Protein AF-A0A936U358-F1 (afdb_monomer_lite)

Foldseek 3Di:
DDDPDDDDPDPVVVVVVVVVVVVVLCVVLCVVPNPVSNVCSPDDDPVRVVDQDPDDDQDAQDDDPDPDDPDAAPPVCVVVVHDDDWDWDDDDDPDDIDIDHPLLVQLSNLPNVPDDLQSSCVSSVHDSVVSVVSVVVVVVVSD

Radius of gyration: 23.81 Å; chains: 1; bounding box: 57×38×62 Å

pLDDT: mean 74.34, std 11.4, range [46.38, 95.06]

Sequence (143 aa):
MRLTSPPPEDLPTRLAWGELHLESDLQAQLDRFGLAGLTVNEAPSLAELLSPAPPGAPGEPMRRLCDVAILPGPPSALRAGRPRPTAWLLFRGPHPPIPTIVEAGRLLQALDGQRSVAQAAQAAGLPVQQAEELAEALRVWAR

Structure (mmCIF, N/CA/C/O backbone):
data_AF-A0A936U358-F1
#
_entry.id   AF-A0A936U358-F1
#
loop_
_atom_site.group_PDB
_atom_site.id
_atom_site.type_symbol
_atom_site.label_atom_id
_atom_site.label_alt_id
_atom_site.label_comp_id
_atom_site.label_asym_id
_atom_site.label_entity_id
_atom_site.label_seq_id
_atom_site.pdbx_PDB_ins_code
_atom_site.Cartn_x
_atom_site.Cartn_y
_atom_site.Cartn_z
_atom_site.occupancy
_atom_site.B_iso_or_equiv
_atom_site.auth_seq_id
_atom_site.auth_comp_id
_atom_site.auth_asym_id
_atom_site.auth_atom_id
_atom_site.pdbx_PDB_model_num
ATOM 1 N N . MET A 1 1 ? 40.317 -12.025 -32.707 1.00 51.38 1 MET A N 1
ATOM 2 C CA . MET A 1 1 ? 40.098 -11.346 -34.003 1.00 51.38 1 MET A CA 1
ATOM 3 C C . MET A 1 1 ? 39.757 -9.891 -33.700 1.00 51.38 1 MET A C 1
ATOM 5 O O . MET A 1 1 ? 38.823 -9.672 -32.945 1.00 51.38 1 MET A O 1
ATOM 9 N N . ARG A 1 2 ? 40.563 -8.913 -34.140 1.00 46.38 2 ARG A N 1
ATOM 10 C CA . ARG A 1 2 ? 40.290 -7.478 -33.912 1.00 46.38 2 ARG A CA 1
ATOM 11 C C . ARG A 1 2 ? 39.541 -6.924 -35.123 1.00 46.38 2 ARG A C 1
ATOM 13 O O . ARG A 1 2 ? 40.016 -7.103 -36.240 1.00 46.38 2 ARG A O 1
ATOM 20 N N . LEU A 1 3 ? 38.408 -6.264 -34.899 1.00 51.78 3 LEU A N 1
ATOM 21 C CA . LEU A 1 3 ? 37.712 -5.498 -35.934 1.00 51.78 3 LEU A CA 1
ATOM 22 C C . LEU A 1 3 ? 38.528 -4.230 -36.227 1.00 51.78 3 LEU A C 1
ATOM 24 O O . LEU A 1 3 ? 38.841 -3.468 -35.315 1.00 51.78 3 LEU A O 1
ATOM 28 N N . THR A 1 4 ? 38.936 -4.043 -37.481 1.00 73.56 4 THR A N 1
ATOM 29 C CA . THR A 1 4 ? 39.790 -2.928 -37.938 1.00 73.56 4 THR A CA 1
ATOM 30 C C . THR A 1 4 ? 38.999 -1.747 -38.502 1.00 73.56 4 THR A C 1
ATOM 32 O O . THR A 1 4 ? 39.587 -0.744 -38.893 1.00 73.56 4 THR A O 1
ATOM 35 N N . SER A 1 5 ? 37.674 -1.854 -38.554 1.00 69.12 5 SER A N 1
ATOM 36 C CA . SER A 1 5 ? 36.765 -0.808 -39.022 1.00 69.12 5 SER A CA 1
ATOM 37 C C . SER A 1 5 ? 35.439 -0.887 -38.259 1.00 69.12 5 SER A C 1
ATOM 39 O O . SER A 1 5 ? 35.092 -1.969 -37.769 1.00 69.12 5 SER A O 1
ATOM 41 N N . PRO A 1 6 ? 34.726 0.244 -38.098 1.00 73.69 6 PRO A N 1
ATOM 42 C CA . PRO A 1 6 ? 33.405 0.238 -37.488 1.00 73.69 6 PRO A CA 1
ATOM 43 C C . PRO A 1 6 ? 32.419 -0.573 -38.353 1.00 73.69 6 PRO A C 1
ATOM 45 O O . PRO A 1 6 ? 32.542 -0.561 -39.581 1.00 73.69 6 PRO A O 1
ATOM 48 N N . PRO A 1 7 ? 31.453 -1.279 -37.739 1.00 73.75 7 PRO A N 1
ATOM 49 C CA . PRO A 1 7 ? 30.414 -1.988 -38.477 1.00 73.75 7 PRO A CA 1
ATOM 50 C C . PRO A 1 7 ? 29.563 -1.014 -39.312 1.00 73.75 7 PRO A C 1
ATOM 52 O O . PRO A 1 7 ? 29.344 0.117 -38.877 1.00 73.75 7 PRO A O 1
ATOM 55 N N . PRO A 1 8 ? 29.057 -1.438 -40.481 1.00 79.88 8 PRO A N 1
ATOM 56 C CA . PRO A 1 8 ? 28.148 -0.627 -41.289 1.00 79.88 8 PRO A CA 1
ATOM 57 C C . PRO A 1 8 ? 26.820 -0.343 -40.561 1.00 79.88 8 PRO A C 1
ATOM 59 O O . PRO A 1 8 ? 26.353 -1.149 -39.768 1.00 79.88 8 PRO A O 1
ATOM 62 N N . GLU A 1 9 ? 26.180 0.799 -40.836 1.00 85.25 9 GLU A N 1
ATOM 63 C CA . GLU A 1 9 ? 24.917 1.214 -40.184 1.00 85.25 9 GLU A CA 1
ATOM 64 C C . GLU A 1 9 ? 23.647 0.799 -40.958 1.00 85.25 9 GLU A C 1
ATOM 66 O O . GLU A 1 9 ? 22.572 1.384 -40.791 1.00 85.25 9 GLU A O 1
ATOM 71 N N . ASP A 1 10 ? 23.747 -0.197 -41.837 1.00 86.25 10 ASP A N 1
ATOM 72 C CA . ASP A 1 10 ? 22.598 -0.676 -42.600 1.00 86.25 10 ASP A CA 1
ATOM 73 C C . ASP A 1 10 ? 21.562 -1.401 -41.715 1.00 86.25 10 ASP A C 1
ATOM 75 O O . ASP A 1 10 ? 21.824 -1.808 -40.579 1.00 86.25 10 ASP A O 1
ATOM 79 N N . LEU A 1 11 ? 20.332 -1.525 -42.228 1.00 79.56 11 LEU A N 1
ATOM 80 C CA . LEU A 1 11 ? 19.228 -2.155 -41.497 1.00 79.56 11 LEU A CA 1
ATOM 81 C C . LEU A 1 11 ? 19.567 -3.587 -41.022 1.00 79.56 11 LEU A C 1
ATOM 83 O O . LEU A 1 11 ? 19.288 -3.878 -39.858 1.00 79.56 11 LEU A O 1
ATOM 87 N N . PRO A 1 12 ? 20.195 -4.461 -41.838 1.00 83.62 12 PRO A N 1
ATOM 88 C CA . PRO A 1 12 ? 20.622 -5.786 -41.387 1.00 83.62 12 PRO A CA 1
ATOM 89 C C . PRO A 1 12 ? 21.620 -5.745 -40.226 1.00 83.62 12 PRO A C 1
ATOM 91 O O . PRO A 1 12 ? 21.457 -6.487 -39.260 1.00 83.62 12 PRO A O 1
ATOM 94 N N . THR A 1 13 ? 22.615 -4.856 -40.272 1.00 81.00 13 THR A N 1
ATOM 95 C CA . THR A 1 13 ? 23.612 -4.743 -39.200 1.00 81.00 13 THR A CA 1
ATOM 96 C C . THR A 1 13 ? 22.974 -4.226 -37.918 1.00 81.00 13 THR A C 1
ATOM 98 O O . THR A 1 13 ? 23.244 -4.753 -36.843 1.00 81.00 13 THR A O 1
ATOM 101 N N . ARG A 1 14 ? 22.058 -3.256 -38.005 1.00 73.81 14 ARG A N 1
ATOM 102 C CA . ARG A 1 14 ? 21.310 -2.761 -36.839 1.00 73.81 14 ARG A CA 1
ATOM 103 C C . ARG A 1 14 ? 20.437 -3.837 -36.189 1.00 73.81 14 ARG A C 1
ATOM 105 O O . ARG A 1 14 ? 20.345 -3.858 -34.965 1.00 73.81 14 ARG A O 1
ATOM 112 N N . LEU A 1 15 ? 19.823 -4.718 -36.981 1.00 73.00 15 LEU A N 1
ATOM 113 C CA . LEU A 1 15 ? 19.059 -5.859 -36.463 1.00 73.00 15 LEU A CA 1
ATOM 114 C C . LEU A 1 15 ? 19.971 -6.861 -35.747 1.00 73.00 15 LEU A C 1
ATOM 116 O O . LEU A 1 15 ? 19.695 -7.202 -34.602 1.00 73.00 15 LEU A O 1
ATOM 120 N N . ALA A 1 16 ? 21.097 -7.233 -36.363 1.00 75.31 16 ALA A N 1
ATOM 121 C CA . ALA A 1 16 ? 22.081 -8.126 -35.749 1.00 75.31 16 ALA A CA 1
ATOM 122 C C . ALA A 1 16 ? 22.658 -7.550 -34.442 1.00 75.31 16 ALA A C 1
ATOM 124 O O . ALA A 1 16 ? 22.831 -8.268 -33.461 1.00 75.31 16 ALA A O 1
ATOM 125 N N . TRP A 1 17 ? 22.908 -6.237 -34.387 1.00 74.31 17 TRP A N 1
ATOM 126 C CA . TRP A 1 17 ? 23.282 -5.564 -33.143 1.00 74.31 17 TRP A CA 1
ATOM 127 C C . TRP A 1 17 ? 22.166 -5.617 -32.103 1.00 74.31 17 TRP A C 1
ATOM 129 O O . TRP A 1 17 ? 22.457 -5.842 -30.934 1.00 74.31 17 TRP A O 1
ATOM 139 N N . GLY A 1 18 ? 20.908 -5.406 -32.491 1.00 68.38 18 GLY A N 1
ATOM 140 C CA . GLY A 1 18 ? 19.770 -5.516 -31.576 1.00 68.38 18 GLY A CA 1
ATOM 141 C C . GLY A 1 18 ? 19.656 -6.907 -30.947 1.00 68.38 18 GLY A C 1
ATOM 142 O O . GLY A 1 18 ? 19.488 -7.012 -29.736 1.00 68.38 18 GLY A O 1
ATOM 143 N N . GLU A 1 19 ? 19.823 -7.959 -31.749 1.00 72.19 19 GLU A N 1
ATOM 144 C CA . GLU A 1 19 ? 19.833 -9.354 -31.287 1.00 72.19 19 GLU A CA 1
ATOM 145 C C . GLU A 1 19 ? 20.996 -9.626 -30.324 1.00 72.19 19 GLU A C 1
ATOM 147 O O . GLU A 1 19 ? 20.776 -10.147 -29.234 1.00 72.19 19 GLU A O 1
ATOM 152 N N . LEU A 1 20 ? 22.211 -9.176 -30.659 1.00 69.25 20 LEU A N 1
ATOM 153 C CA . LEU A 1 20 ? 23.382 -9.318 -29.786 1.00 69.25 20 LEU A CA 1
ATOM 154 C C . LEU A 1 20 ? 23.221 -8.593 -28.443 1.00 69.25 20 LEU A C 1
ATOM 156 O O . LEU A 1 20 ? 23.658 -9.107 -27.416 1.00 69.25 20 LEU A O 1
ATOM 160 N N . HIS A 1 21 ? 22.606 -7.406 -28.428 1.00 70.69 21 HIS A N 1
ATOM 161 C CA . HIS A 1 21 ? 22.339 -6.692 -27.176 1.00 70.69 21 HIS A CA 1
ATOM 162 C C . HIS A 1 21 ? 21.291 -7.420 -26.329 1.00 70.69 21 HIS A C 1
ATOM 164 O O . HIS A 1 21 ? 21.504 -7.585 -25.133 1.00 70.69 21 HIS A O 1
ATOM 170 N N . LEU A 1 22 ? 20.209 -7.917 -26.939 1.00 68.56 22 LEU A N 1
ATOM 171 C CA . LEU A 1 22 ? 19.198 -8.711 -26.235 1.00 68.56 22 LEU A CA 1
ATOM 172 C C . LEU A 1 22 ? 19.800 -9.981 -25.622 1.00 68.56 22 LEU A C 1
ATOM 174 O O . LEU A 1 22 ? 19.540 -10.289 -24.461 1.00 68.56 22 LEU A O 1
ATOM 178 N N . GLU A 1 23 ? 20.635 -10.700 -26.372 1.00 74.44 23 GLU A N 1
ATOM 179 C CA . GLU A 1 23 ? 21.341 -11.879 -25.865 1.00 74.44 23 GLU A CA 1
ATOM 180 C C . GLU A 1 23 ? 22.342 -11.520 -24.759 1.00 74.44 23 GLU A C 1
ATOM 182 O O . GLU A 1 23 ? 22.447 -12.244 -23.769 1.00 74.44 23 GLU A O 1
ATOM 187 N N . SER A 1 24 ? 23.033 -10.382 -24.877 1.00 72.69 24 SER A N 1
ATOM 188 C CA . SER A 1 24 ? 23.959 -9.882 -23.854 1.00 72.69 24 SER A CA 1
ATOM 189 C C . SER A 1 24 ? 23.242 -9.520 -22.552 1.00 72.69 24 SER A C 1
ATOM 191 O O . SER A 1 24 ? 23.732 -9.850 -21.471 1.00 72.69 24 SER A O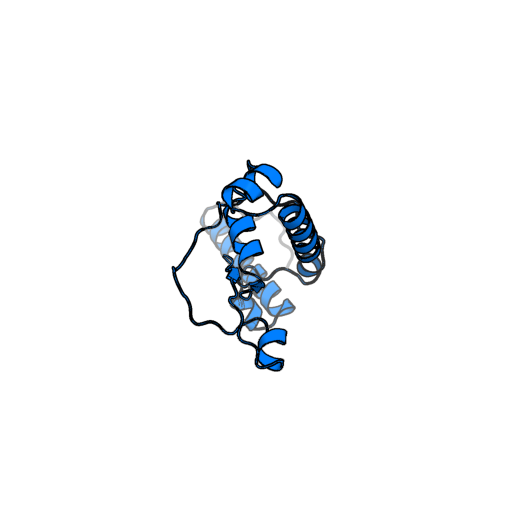 1
ATOM 193 N N . ASP A 1 25 ? 22.084 -8.867 -22.633 1.00 70.56 25 ASP A N 1
ATOM 194 C CA . ASP A 1 25 ? 21.288 -8.507 -21.460 1.00 70.56 25 ASP A CA 1
ATOM 195 C C . ASP A 1 25 ? 20.744 -9.763 -20.770 1.00 70.56 25 ASP A C 1
ATOM 197 O O . ASP A 1 25 ? 20.850 -9.902 -19.550 1.00 70.56 25 ASP A O 1
ATOM 201 N N . LEU A 1 26 ? 20.245 -10.734 -21.542 1.00 71.56 26 LEU A N 1
ATOM 202 C CA . LEU A 1 26 ? 19.780 -12.019 -21.014 1.00 71.56 26 LEU A CA 1
ATOM 203 C C . LEU A 1 26 ? 20.915 -12.831 -20.378 1.00 71.56 26 LEU A C 1
ATOM 205 O O . LEU A 1 26 ? 20.718 -13.418 -19.313 1.00 71.56 26 LEU A O 1
ATOM 209 N N . GLN A 1 27 ? 22.109 -12.833 -20.978 1.00 73.00 27 GLN A N 1
ATOM 210 C CA . GLN A 1 27 ? 23.287 -13.479 -20.400 1.00 73.00 27 GLN A CA 1
ATOM 211 C C . GLN A 1 27 ? 23.704 -12.800 -19.091 1.00 73.00 27 GLN A C 1
ATOM 213 O O . GLN A 1 27 ? 23.966 -13.486 -18.108 1.00 73.00 27 GLN A O 1
ATOM 218 N N . ALA A 1 28 ? 23.692 -11.466 -19.031 1.00 71.44 28 ALA A N 1
ATOM 219 C CA . ALA A 1 28 ? 23.989 -10.733 -17.804 1.00 71.44 28 ALA A CA 1
ATOM 220 C C . ALA A 1 28 ? 22.973 -11.035 -16.686 1.00 71.44 28 ALA A C 1
ATOM 222 O O . ALA A 1 28 ? 23.356 -11.177 -15.522 1.00 71.44 28 ALA A O 1
ATOM 223 N N . GLN A 1 29 ? 21.687 -11.178 -17.021 1.00 67.12 29 GLN A N 1
ATOM 224 C CA . GLN A 1 29 ? 20.650 -11.590 -16.068 1.00 67.12 29 GLN A CA 1
ATOM 225 C C . GLN A 1 29 ? 20.839 -13.043 -15.603 1.00 67.12 29 GLN A C 1
ATOM 227 O O . GLN A 1 29 ? 20.712 -13.328 -14.410 1.00 67.12 29 GLN A O 1
ATOM 232 N N . LEU A 1 30 ? 21.189 -13.953 -16.517 1.00 70.00 30 LEU A N 1
ATOM 233 C CA . LEU A 1 30 ? 21.497 -15.353 -16.215 1.00 70.00 30 LEU A CA 1
ATOM 234 C C . LEU A 1 30 ? 22.724 -15.484 -15.302 1.00 70.00 30 LEU A C 1
ATOM 236 O O . LEU A 1 30 ? 22.674 -16.214 -14.314 1.00 70.00 30 LEU A O 1
ATOM 240 N N . ASP A 1 31 ? 23.797 -14.747 -15.586 1.00 68.62 31 ASP A N 1
ATOM 241 C CA . ASP A 1 31 ? 25.023 -14.744 -14.782 1.00 68.62 31 ASP A CA 1
ATOM 242 C C . ASP A 1 31 ? 24.768 -14.198 -13.369 1.00 68.62 31 ASP A C 1
ATOM 244 O O . ASP A 1 31 ? 25.377 -14.648 -12.396 1.00 68.62 31 ASP A O 1
ATOM 248 N N . ARG A 1 32 ? 23.845 -13.236 -13.239 1.00 62.62 32 ARG A N 1
ATOM 249 C CA . ARG A 1 32 ? 23.554 -12.551 -11.974 1.00 62.62 32 ARG A CA 1
ATOM 250 C C . ARG A 1 32 ? 22.522 -13.266 -11.104 1.00 62.62 32 ARG A C 1
ATOM 252 O O . ARG A 1 32 ? 22.641 -13.232 -9.880 1.00 62.62 32 ARG A O 1
ATOM 259 N N . PHE A 1 33 ? 21.516 -13.892 -11.710 1.00 63.16 33 PHE A N 1
ATOM 260 C CA . PHE A 1 33 ? 20.350 -14.435 -11.001 1.00 63.16 33 PHE A CA 1
ATOM 261 C C . PHE A 1 33 ? 20.008 -15.886 -11.381 1.00 63.16 33 PHE A C 1
ATOM 263 O O . PHE A 1 33 ? 18.986 -16.421 -10.942 1.00 63.16 33 PHE A O 1
ATOM 270 N N . GLY A 1 34 ? 20.850 -16.552 -12.176 1.00 68.50 34 GLY A N 1
ATOM 271 C CA . GLY A 1 34 ? 20.590 -17.896 -12.686 1.00 68.50 34 GLY A CA 1
ATOM 272 C C . GLY A 1 34 ? 19.394 -17.932 -13.643 1.00 68.50 34 GLY A C 1
ATOM 273 O O . GLY A 1 34 ? 18.939 -16.908 -14.146 1.00 68.50 34 GLY A O 1
ATOM 274 N N . LEU A 1 35 ? 18.849 -19.128 -13.894 1.00 73.31 35 LEU A N 1
ATOM 275 C CA . LEU A 1 35 ? 17.736 -19.320 -14.842 1.00 73.31 35 LEU A CA 1
ATOM 276 C C . LEU A 1 35 ? 16.487 -18.483 -14.503 1.00 73.31 35 LEU A C 1
ATOM 278 O O . LEU A 1 35 ? 15.709 -18.161 -15.396 1.00 73.31 35 LEU A O 1
ATOM 282 N N . ALA A 1 36 ? 16.300 -18.100 -13.234 1.00 62.78 36 ALA A N 1
ATOM 283 C CA . ALA A 1 36 ? 15.205 -17.228 -12.812 1.00 62.78 36 ALA A CA 1
ATOM 284 C C . ALA A 1 36 ? 15.325 -15.804 -13.391 1.00 62.78 36 ALA A C 1
ATOM 286 O O . ALA A 1 36 ? 14.304 -15.184 -13.695 1.00 62.78 36 ALA A O 1
ATOM 287 N N . GLY A 1 37 ? 16.551 -15.314 -13.613 1.00 61.22 37 GLY A N 1
ATOM 288 C CA . GLY A 1 37 ? 16.823 -14.001 -14.209 1.00 61.22 37 GLY A CA 1
ATOM 289 C C . GLY A 1 37 ? 16.298 -13.851 -15.637 1.00 61.22 37 GLY A C 1
ATOM 290 O O . GLY A 1 37 ? 15.943 -12.753 -16.043 1.00 61.22 37 GLY A O 1
ATOM 291 N N . LEU A 1 38 ? 16.137 -14.959 -16.370 1.00 66.06 38 LEU A N 1
ATOM 292 C CA . LEU A 1 38 ? 15.564 -14.964 -17.724 1.00 66.06 38 LEU A CA 1
ATOM 293 C C . LEU A 1 38 ? 14.046 -14.717 -17.746 1.00 66.06 38 LEU A C 1
ATOM 295 O O . LEU A 1 38 ? 13.474 -14.477 -18.806 1.00 66.06 38 LEU A O 1
ATOM 299 N N . THR A 1 39 ? 13.375 -14.816 -16.594 1.00 66.12 39 THR A N 1
ATOM 300 C CA . THR A 1 39 ? 11.915 -14.635 -16.483 1.00 66.12 39 THR A CA 1
ATOM 301 C C . THR A 1 39 ? 11.513 -13.264 -15.951 1.00 66.12 39 THR A C 1
ATOM 303 O O . THR A 1 39 ? 10.334 -12.915 -15.987 1.00 66.12 39 THR A O 1
ATOM 306 N N . VAL A 1 40 ? 12.478 -12.476 -15.468 1.00 58.41 40 VAL A N 1
ATOM 307 C CA . VAL A 1 40 ? 12.234 -11.177 -14.839 1.00 58.41 40 VAL A CA 1
ATOM 308 C C . VAL A 1 40 ? 13.158 -10.148 -15.484 1.00 58.41 40 VAL A C 1
ATOM 310 O O . VAL A 1 40 ? 14.218 -9.832 -14.957 1.00 58.41 40 VAL A O 1
ATOM 313 N N . ASN A 1 41 ? 12.731 -9.603 -16.626 1.00 54.91 41 ASN A N 1
ATOM 314 C CA . ASN A 1 41 ? 13.476 -8.581 -17.380 1.00 54.91 41 ASN A CA 1
ATOM 315 C C . ASN A 1 41 ? 13.727 -7.274 -16.596 1.00 54.91 41 ASN A C 1
ATOM 317 O O . ASN A 1 41 ? 14.443 -6.403 -17.077 1.00 54.91 41 ASN A O 1
ATOM 321 N N . GLU A 1 42 ? 13.161 -7.128 -15.396 1.00 61.81 42 GLU A N 1
ATOM 322 C CA . GLU A 1 42 ? 13.181 -5.893 -14.604 1.00 61.81 42 GLU A CA 1
ATOM 323 C C . GLU A 1 42 ? 13.434 -6.152 -13.109 1.00 61.81 42 GLU A C 1
ATOM 325 O O . GLU A 1 42 ? 12.912 -5.443 -12.250 1.00 61.81 42 GLU A O 1
ATOM 330 N N . ALA A 1 43 ? 14.190 -7.197 -12.751 1.00 55.56 43 ALA A N 1
ATOM 331 C CA . ALA A 1 43 ? 14.531 -7.410 -11.347 1.00 55.56 43 ALA A CA 1
ATOM 332 C C . ALA A 1 43 ? 15.466 -6.278 -10.869 1.00 55.56 43 ALA A C 1
ATOM 334 O O . ALA A 1 43 ? 16.584 -6.169 -11.386 1.00 55.56 43 ALA A O 1
ATOM 335 N N . PRO A 1 44 ? 15.054 -5.441 -9.895 1.00 60.78 44 PRO A N 1
ATOM 336 C CA . PRO A 1 44 ? 15.933 -4.417 -9.351 1.00 60.78 44 PRO A CA 1
ATOM 337 C C . PRO A 1 44 ? 17.160 -5.085 -8.731 1.00 60.78 44 PRO A C 1
ATOM 339 O O . PRO A 1 44 ? 17.082 -6.135 -8.085 1.00 60.78 44 PRO A O 1
ATOM 342 N N . SER A 1 45 ? 18.321 -4.477 -8.928 1.00 64.81 45 SER A N 1
ATOM 343 C CA . SER A 1 45 ? 19.557 -4.919 -8.305 1.00 64.81 45 SER A CA 1
ATOM 344 C C . SER A 1 45 ? 19.459 -4.850 -6.780 1.00 64.81 45 SER A C 1
ATOM 346 O O . SER A 1 45 ? 18.736 -4.035 -6.212 1.00 64.81 45 SER A O 1
ATOM 348 N N . LEU A 1 46 ? 20.255 -5.667 -6.084 1.00 58.53 46 LEU A N 1
ATOM 349 C CA . LEU A 1 46 ? 20.328 -5.616 -4.620 1.00 58.53 46 LEU A CA 1
ATOM 350 C C . LEU A 1 46 ? 20.694 -4.213 -4.102 1.00 58.53 46 LEU A C 1
ATOM 352 O O . LEU A 1 46 ? 20.216 -3.805 -3.052 1.00 58.53 46 LEU A O 1
ATOM 356 N N . ALA A 1 47 ? 21.508 -3.460 -4.845 1.00 63.59 47 ALA A N 1
ATOM 357 C CA . ALA A 1 47 ? 21.839 -2.082 -4.500 1.00 63.59 47 ALA A CA 1
ATOM 358 C C . ALA A 1 47 ? 20.629 -1.140 -4.636 1.00 63.59 47 ALA A C 1
ATOM 360 O O . ALA A 1 47 ? 20.437 -0.294 -3.771 1.00 63.59 47 ALA A O 1
ATOM 361 N N . GLU A 1 48 ? 19.792 -1.319 -5.663 1.00 58.84 48 GLU A N 1
ATOM 362 C CA . GLU A 1 48 ? 18.540 -0.564 -5.848 1.00 58.84 48 GLU A CA 1
ATOM 363 C C . GLU A 1 48 ? 17.485 -0.936 -4.800 1.00 58.84 48 GLU A C 1
ATOM 365 O O . GLU A 1 48 ? 16.769 -0.074 -4.298 1.00 58.84 48 GLU A O 1
ATOM 370 N N . LEU A 1 49 ? 17.436 -2.207 -4.394 1.00 58.72 49 LEU A N 1
ATOM 371 C CA . LEU A 1 49 ? 16.580 -2.662 -3.297 1.00 58.72 49 LEU A CA 1
ATOM 372 C C . LEU A 1 49 ? 16.998 -2.094 -1.931 1.00 58.72 49 LEU A C 1
ATOM 374 O O . LEU A 1 49 ? 16.160 -1.980 -1.042 1.00 58.72 49 LEU A O 1
ATOM 378 N N . LEU A 1 50 ? 18.283 -1.773 -1.751 1.00 63.03 50 LEU A N 1
ATOM 379 C CA . LEU A 1 50 ? 18.842 -1.241 -0.502 1.00 63.03 50 LEU A CA 1
ATOM 380 C C . LEU A 1 50 ? 19.021 0.285 -0.514 1.00 63.03 50 LEU A C 1
ATOM 382 O O . LEU A 1 50 ? 19.361 0.871 0.515 1.00 63.03 50 LEU A O 1
ATOM 386 N N . SER A 1 51 ? 18.831 0.933 -1.663 1.00 48.84 51 SER A N 1
ATOM 387 C CA . SER A 1 51 ? 18.897 2.387 -1.786 1.00 48.84 51 SER A CA 1
ATOM 388 C C . SER A 1 51 ? 17.641 3.064 -1.222 1.00 48.84 51 SER A C 1
ATOM 390 O O . SER A 1 51 ? 16.566 2.462 -1.242 1.00 48.84 51 SER A O 1
ATOM 392 N N . PRO A 1 52 ? 17.741 4.316 -0.730 1.00 54.00 52 PRO A N 1
ATOM 393 C CA . PRO A 1 52 ? 16.569 5.081 -0.316 1.00 54.00 52 PRO A CA 1
ATOM 394 C C . PRO A 1 52 ? 15.536 5.139 -1.442 1.00 54.00 52 PRO A C 1
ATOM 396 O O . PRO A 1 52 ? 15.907 5.332 -2.602 1.00 54.00 52 PRO A O 1
ATOM 399 N N . ALA A 1 53 ? 14.251 5.012 -1.099 1.00 52.00 53 ALA A N 1
ATOM 400 C CA . ALA A 1 53 ? 13.177 5.109 -2.079 1.00 52.00 53 ALA A CA 1
ATOM 401 C C . ALA A 1 53 ? 13.313 6.421 -2.883 1.00 52.00 53 ALA A C 1
ATOM 403 O O . ALA A 1 53 ? 13.507 7.485 -2.279 1.00 52.00 53 ALA A O 1
ATOM 404 N N . PRO A 1 54 ? 13.236 6.376 -4.228 1.00 51.06 54 PRO A N 1
ATOM 405 C CA . PRO A 1 54 ? 13.308 7.586 -5.033 1.00 51.06 54 PRO A CA 1
ATOM 406 C C . PRO A 1 54 ? 12.176 8.545 -4.631 1.00 51.06 54 PRO A C 1
ATOM 408 O O . PRO A 1 54 ? 11.106 8.090 -4.213 1.00 51.06 54 PRO A O 1
ATOM 411 N N . PRO A 1 55 ? 12.375 9.871 -4.752 1.00 57.97 55 PRO A N 1
ATOM 412 C CA . PRO A 1 55 ? 11.305 10.829 -4.513 1.00 57.97 55 PRO A CA 1
ATOM 413 C C . PRO A 1 55 ? 10.115 10.485 -5.415 1.00 57.97 55 PRO A C 1
ATOM 415 O O . PRO A 1 55 ? 10.226 10.479 -6.640 1.00 57.97 55 PRO A O 1
ATOM 418 N N . GLY A 1 56 ? 8.989 10.140 -4.792 1.00 60.53 56 GLY A N 1
ATOM 419 C CA . GLY A 1 56 ? 7.794 9.725 -5.513 1.00 60.53 56 GLY A CA 1
ATOM 420 C C . GLY A 1 56 ? 7.211 10.870 -6.339 1.00 60.53 56 GLY A C 1
ATOM 421 O O . GLY A 1 56 ? 7.165 12.015 -5.890 1.00 60.53 56 GLY A O 1
ATOM 422 N N . ALA A 1 57 ? 6.723 10.555 -7.536 1.00 60.91 57 ALA A N 1
ATOM 423 C CA . ALA A 1 57 ? 5.781 11.418 -8.238 1.00 60.91 57 ALA A CA 1
ATOM 424 C C . ALA A 1 57 ? 4.365 11.183 -7.676 1.00 60.91 57 ALA A C 1
ATOM 426 O O . ALA A 1 57 ? 4.073 10.068 -7.230 1.00 60.91 57 ALA A O 1
ATOM 427 N N . PRO A 1 58 ? 3.467 12.186 -7.700 1.00 64.69 58 PRO A N 1
ATOM 428 C CA . PRO A 1 58 ? 2.057 11.966 -7.401 1.00 64.69 58 PRO A CA 1
ATOM 429 C C . PRO A 1 58 ? 1.507 10.832 -8.276 1.00 64.69 58 PRO A C 1
ATOM 431 O O . PRO A 1 58 ? 1.516 10.923 -9.503 1.00 64.69 58 PRO A O 1
ATOM 434 N N . GLY A 1 59 ? 1.095 9.739 -7.635 1.00 66.38 59 GLY A N 1
ATOM 435 C CA . GLY A 1 59 ? 0.514 8.583 -8.311 1.00 66.38 59 GLY A CA 1
ATOM 436 C C . GLY A 1 59 ? -0.967 8.779 -8.628 1.00 66.38 59 GLY A C 1
ATOM 437 O O . GLY A 1 59 ? -1.576 9.790 -8.276 1.00 66.38 59 GLY A O 1
ATOM 438 N N . GLU A 1 60 ? -1.569 7.774 -9.264 1.00 71.88 60 GLU A N 1
ATOM 439 C CA . GLU A 1 60 ? -3.029 7.697 -9.361 1.00 71.88 60 GLU A CA 1
ATOM 440 C C . GLU A 1 60 ? -3.660 7.704 -7.954 1.00 71.88 60 GLU A C 1
ATOM 442 O O . GLU A 1 60 ? -3.111 7.088 -7.032 1.00 71.88 60 GLU A O 1
ATOM 447 N N . PRO A 1 61 ? -4.828 8.348 -7.770 1.00 75.19 61 PRO A N 1
ATOM 448 C CA . PRO A 1 61 ? -5.528 8.320 -6.494 1.00 75.19 61 PRO A CA 1
ATOM 449 C C . PRO A 1 61 ? -5.890 6.884 -6.110 1.00 75.19 61 PRO A C 1
ATOM 451 O O . PRO A 1 61 ? -6.228 6.053 -6.961 1.00 75.19 61 PRO A O 1
ATOM 454 N N . MET A 1 62 ? -5.865 6.592 -4.809 1.00 80.62 62 MET A N 1
ATOM 455 C CA . MET A 1 62 ? -6.243 5.274 -4.309 1.00 80.62 62 MET A CA 1
ATOM 456 C C . MET A 1 62 ? -7.686 4.929 -4.688 1.00 80.62 62 MET A C 1
ATOM 458 O O . MET A 1 62 ? -8.628 5.685 -4.444 1.00 80.62 62 MET A O 1
ATOM 462 N N . ARG A 1 63 ? -7.868 3.732 -5.252 1.00 81.94 63 ARG A N 1
ATOM 463 C CA . ARG A 1 63 ? -9.173 3.206 -5.663 1.00 81.94 63 ARG A CA 1
ATOM 464 C C . ARG A 1 63 ? -9.625 2.115 -4.703 1.00 81.94 63 ARG A C 1
ATOM 466 O O . ARG A 1 63 ? -8.873 1.189 -4.407 1.00 81.94 63 ARG A O 1
ATOM 473 N N . ARG A 1 64 ? -10.886 2.176 -4.269 1.00 81.25 64 ARG A N 1
ATOM 474 C CA . ARG A 1 64 ? -11.530 1.056 -3.572 1.00 81.25 64 ARG A CA 1
ATOM 475 C C . ARG A 1 64 ? -11.815 -0.053 -4.583 1.00 81.25 64 ARG A C 1
ATOM 477 O O . ARG A 1 64 ? -12.468 0.197 -5.591 1.00 81.25 64 ARG A O 1
ATOM 484 N N . LEU A 1 65 ? -11.325 -1.260 -4.310 1.00 80.62 65 LEU A N 1
ATOM 485 C CA . LEU A 1 65 ? -11.491 -2.410 -5.208 1.00 80.62 65 LEU A CA 1
ATOM 486 C C . LEU A 1 65 ? -12.742 -3.240 -4.904 1.00 80.62 65 LEU A C 1
ATOM 488 O O . LEU A 1 65 ? -13.324 -3.815 -5.816 1.00 80.62 65 LEU A O 1
ATOM 492 N N . CYS A 1 66 ? -13.172 -3.301 -3.645 1.00 73.25 66 CYS A N 1
ATOM 493 C CA . CYS A 1 66 ? -14.382 -4.012 -3.244 1.00 73.25 66 CYS A CA 1
ATOM 494 C C . CYS A 1 66 ? -14.998 -3.396 -1.987 1.00 73.25 66 CYS A C 1
ATOM 496 O O . CYS A 1 66 ? -14.339 -2.656 -1.244 1.00 73.25 66 CYS A O 1
ATOM 498 N N . ASP A 1 67 ? -16.269 -3.720 -1.740 1.00 69.62 67 ASP A N 1
ATOM 499 C CA . ASP A 1 67 ? -16.937 -3.296 -0.518 1.00 69.62 67 ASP A CA 1
ATOM 500 C C . ASP A 1 67 ? -16.492 -4.099 0.704 1.00 69.62 67 ASP A C 1
ATOM 502 O O . ASP A 1 67 ? -16.259 -3.518 1.768 1.00 69.62 67 ASP A O 1
ATOM 506 N N . VAL A 1 68 ? -16.344 -5.414 0.513 1.00 63.97 68 VAL A N 1
ATOM 507 C CA . VAL A 1 68 ? -15.951 -6.407 1.515 1.00 63.97 68 VAL A CA 1
ATOM 508 C C . VAL A 1 68 ? -15.029 -7.436 0.858 1.00 63.97 68 VAL A C 1
ATOM 510 O O . VAL A 1 68 ? -15.345 -7.961 -0.207 1.00 63.97 68 VAL A O 1
ATOM 513 N N . ALA A 1 69 ? -13.922 -7.763 1.524 1.00 65.31 69 ALA A N 1
ATOM 514 C CA . ALA A 1 69 ? -13.086 -8.918 1.211 1.00 65.31 69 ALA A CA 1
ATOM 515 C C . ALA A 1 69 ? -12.867 -9.738 2.485 1.00 65.31 69 ALA A C 1
ATOM 517 O O . ALA A 1 69 ? -12.647 -9.175 3.559 1.00 65.31 69 ALA A O 1
ATOM 518 N N . ILE A 1 70 ? -12.912 -11.066 2.368 1.00 65.31 70 ILE A N 1
ATOM 519 C CA . ILE A 1 70 ? -12.546 -11.966 3.465 1.00 65.31 70 ILE A CA 1
ATOM 520 C C . ILE A 1 70 ? -11.040 -12.186 3.373 1.00 65.31 70 ILE A C 1
ATOM 522 O O . ILE A 1 70 ? -10.566 -13.037 2.625 1.00 65.31 70 ILE A O 1
ATOM 526 N N . LEU A 1 71 ? -10.290 -11.376 4.110 1.00 68.56 71 LEU A N 1
ATOM 527 C CA . LEU A 1 71 ? -8.843 -11.490 4.233 1.00 68.56 71 LEU A CA 1
ATOM 528 C C . LEU A 1 71 ? -8.487 -11.682 5.711 1.00 68.56 71 LEU A C 1
ATOM 530 O O . LEU A 1 71 ? -9.194 -11.154 6.577 1.00 68.56 71 LEU A O 1
ATOM 534 N N . PRO A 1 72 ? -7.417 -12.431 6.027 1.00 67.50 72 PRO A N 1
ATOM 535 C CA . PRO A 1 72 ? -6.932 -12.521 7.398 1.00 67.50 72 PRO A CA 1
ATOM 536 C C . PRO A 1 72 ? -6.692 -11.112 7.975 1.00 67.50 72 PRO A C 1
ATOM 538 O O . PRO A 1 72 ? 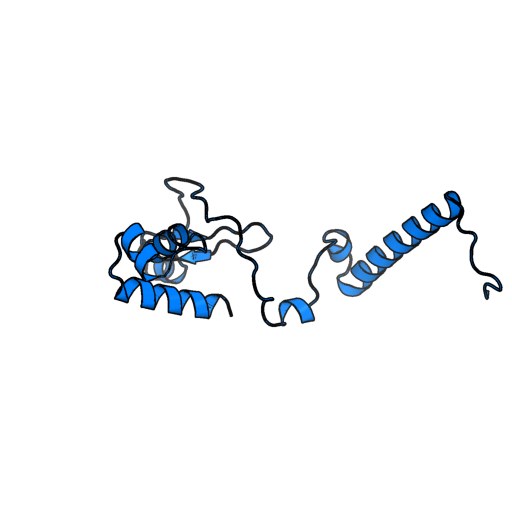-6.389 -10.171 7.252 1.00 67.50 72 PRO A O 1
ATOM 541 N N . GLY A 1 73 ? -6.862 -10.919 9.282 1.00 71.31 73 GLY A N 1
ATOM 542 C CA . GLY A 1 73 ? -6.424 -9.674 9.925 1.00 71.31 73 GLY A CA 1
ATOM 543 C C . GLY A 1 73 ? -4.891 -9.560 9.933 1.00 71.31 73 GLY A C 1
ATOM 544 O O . GLY A 1 73 ? -4.200 -10.467 9.456 1.00 71.31 73 GLY A O 1
ATOM 545 N N . PRO A 1 74 ? -4.312 -8.505 10.532 1.00 73.06 74 PRO A N 1
ATOM 546 C CA . PRO A 1 74 ? -2.872 -8.467 10.748 1.00 73.06 74 PRO A CA 1
ATOM 547 C C . PRO A 1 74 ? -2.435 -9.696 11.573 1.00 73.06 74 PRO A C 1
ATOM 549 O O . PRO A 1 74 ? -3.164 -10.104 12.489 1.00 73.06 74 PRO A O 1
ATOM 552 N N . PRO A 1 75 ? -1.251 -10.287 11.306 1.00 70.62 75 PRO A N 1
ATOM 553 C CA . PRO A 1 75 ? -0.807 -11.514 11.975 1.00 70.62 75 PRO A CA 1
ATOM 554 C C . PRO A 1 75 ? -0.859 -11.445 13.507 1.00 70.62 75 PRO A C 1
ATOM 556 O O . PRO A 1 75 ? -1.166 -12.436 14.166 1.00 70.62 75 PRO A O 1
ATOM 559 N N . SER A 1 76 ? -0.605 -10.269 14.085 1.00 77.00 76 SER A N 1
ATOM 560 C CA . SER A 1 76 ? -0.693 -10.022 15.528 1.00 77.00 76 SER A CA 1
ATOM 561 C C . SER A 1 76 ? -2.114 -10.184 16.086 1.00 77.00 76 SER A C 1
ATOM 563 O O . SER A 1 76 ? -2.282 -10.761 17.159 1.00 77.00 76 SER A O 1
ATOM 565 N N . ALA A 1 77 ? -3.142 -9.734 15.361 1.00 73.44 77 ALA A N 1
ATOM 566 C CA . ALA A 1 77 ? -4.539 -9.848 15.782 1.00 73.44 77 ALA A CA 1
ATOM 567 C C . ALA A 1 77 ? -5.052 -11.293 15.692 1.00 73.44 77 ALA A C 1
ATOM 569 O O . ALA A 1 77 ? -5.758 -11.754 16.592 1.00 73.44 77 ALA A O 1
ATOM 570 N N . LEU A 1 78 ? -4.641 -12.026 14.651 1.00 75.62 78 LEU A N 1
ATOM 571 C CA . LEU A 1 78 ? -4.967 -13.447 14.492 1.00 75.62 78 LEU A CA 1
ATOM 572 C C . LEU A 1 78 ? -4.374 -14.293 15.619 1.00 75.62 78 LEU A C 1
ATOM 574 O O . LEU A 1 78 ? -5.090 -15.088 16.221 1.00 75.62 78 LEU A O 1
ATOM 578 N N . ARG A 1 79 ? -3.095 -14.073 15.961 1.00 79.44 79 ARG A N 1
ATOM 579 C CA . ARG A 1 79 ? -2.436 -14.764 17.086 1.00 79.44 79 ARG A CA 1
ATOM 580 C C . ARG A 1 79 ? -3.145 -14.525 18.419 1.00 79.44 79 ARG A C 1
ATOM 582 O O . ARG A 1 79 ? -3.138 -15.398 19.275 1.00 79.44 79 ARG A O 1
ATOM 589 N N . ALA A 1 80 ? -3.759 -13.356 18.589 1.00 80.88 80 ALA A N 1
ATOM 590 C CA . ALA A 1 80 ? -4.495 -12.999 19.796 1.00 80.88 80 ALA A CA 1
ATOM 591 C C . ALA A 1 80 ? -5.951 -13.509 19.816 1.00 80.88 80 ALA A C 1
ATOM 593 O O . ALA A 1 80 ? -6.665 -13.219 20.775 1.00 80.88 80 ALA A O 1
ATOM 594 N N . GLY A 1 81 ? -6.423 -14.204 18.769 1.00 78.31 81 GLY A N 1
ATOM 595 C CA . GLY A 1 81 ? -7.811 -14.672 18.663 1.00 78.31 81 GLY A CA 1
ATOM 596 C C . GLY A 1 81 ? -8.843 -13.540 18.601 1.00 78.31 81 GLY A C 1
ATOM 597 O O . GLY A 1 81 ? -10.004 -13.737 18.947 1.00 78.31 81 GLY A O 1
ATOM 598 N N . ARG A 1 82 ? -8.423 -12.330 18.208 1.00 78.06 82 ARG A N 1
ATOM 599 C CA . ARG A 1 82 ? -9.262 -11.124 18.199 1.00 78.06 82 ARG A CA 1
ATOM 600 C C . ARG A 1 82 ? -9.426 -10.635 16.763 1.00 78.06 82 ARG A C 1
ATOM 602 O O . ARG A 1 82 ? -8.640 -9.785 16.336 1.00 78.06 82 ARG A O 1
ATOM 609 N N . PRO A 1 83 ? -10.410 -11.147 16.002 1.00 71.56 83 PRO A N 1
ATOM 610 C CA . PRO A 1 83 ? -10.680 -10.625 14.671 1.00 71.56 83 PRO A CA 1
ATOM 611 C C . PRO A 1 83 ? -11.064 -9.147 14.789 1.00 71.56 83 PRO A C 1
ATOM 613 O O . PRO A 1 83 ? -11.933 -8.774 15.578 1.00 71.56 83 PRO A O 1
ATOM 616 N N . ARG A 1 84 ? -10.376 -8.291 14.034 1.00 75.00 84 ARG A N 1
ATOM 617 C CA . ARG A 1 84 ? -10.658 -6.856 13.952 1.00 75.00 84 ARG A CA 1
ATOM 618 C C . ARG A 1 84 ? -10.876 -6.465 12.493 1.00 75.00 84 ARG A C 1
ATOM 620 O O . ARG A 1 84 ? -10.184 -7.015 11.630 1.00 75.00 84 ARG A O 1
ATOM 627 N N . PRO A 1 85 ? -11.780 -5.509 12.209 1.00 79.12 85 PRO A N 1
ATOM 628 C CA . PRO A 1 85 ? -11.861 -4.894 10.892 1.00 79.12 85 PRO A CA 1
ATOM 629 C C . PRO A 1 85 ? -10.476 -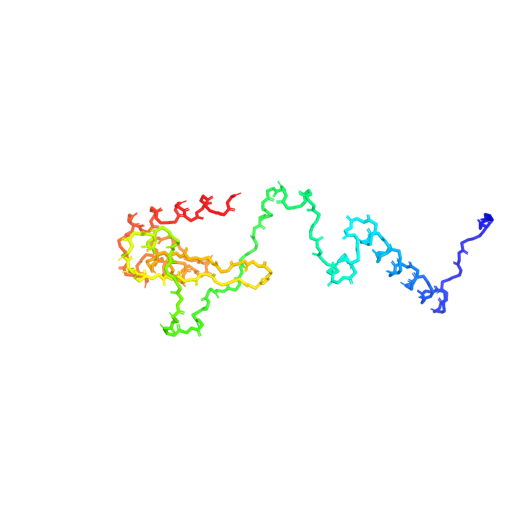4.409 10.456 1.00 79.12 85 PRO A C 1
ATOM 631 O O . PRO A 1 85 ? -9.789 -3.719 11.207 1.00 79.12 85 PRO A O 1
ATOM 634 N N . THR A 1 86 ? -10.054 -4.827 9.266 1.00 82.19 86 THR A N 1
ATOM 635 C CA . THR A 1 86 ? -8.716 -4.580 8.719 1.00 82.19 86 THR A CA 1
ATOM 636 C C . THR A 1 86 ? -8.882 -4.100 7.283 1.00 82.19 86 THR A C 1
ATOM 638 O O . THR A 1 86 ? -9.621 -4.712 6.513 1.00 82.19 86 THR A O 1
ATOM 641 N N . ALA A 1 87 ? -8.220 -3.006 6.924 1.00 85.00 87 ALA A N 1
ATOM 642 C CA . ALA A 1 87 ? -8.083 -2.579 5.538 1.00 85.00 87 ALA A CA 1
ATOM 643 C C . ALA A 1 87 ? -6.831 -3.218 4.924 1.00 85.00 87 ALA A C 1
ATOM 645 O O . ALA A 1 87 ? -5.882 -3.540 5.630 1.00 85.00 87 ALA A O 1
ATOM 646 N N . TRP A 1 88 ? -6.819 -3.398 3.607 1.00 86.19 88 TRP A N 1
ATOM 647 C CA . TRP A 1 88 ? -5.687 -3.985 2.894 1.00 86.19 88 TRP A CA 1
ATOM 648 C C . TRP A 1 88 ? -5.248 -3.062 1.763 1.00 86.19 88 TRP A C 1
ATOM 650 O O . TRP A 1 88 ? -6.062 -2.669 0.927 1.00 86.19 88 TRP A O 1
ATOM 660 N N . LEU A 1 89 ? -3.964 -2.710 1.755 1.00 83.88 89 LEU A N 1
ATOM 661 C CA . LEU A 1 89 ? -3.339 -1.927 0.697 1.00 83.88 89 LEU A CA 1
ATOM 662 C C . LEU A 1 89 ? -2.815 -2.882 -0.375 1.00 83.88 89 LEU A C 1
ATOM 664 O O . LEU A 1 89 ? -2.062 -3.811 -0.075 1.00 83.88 89 LEU A O 1
ATOM 668 N N . LEU A 1 90 ? -3.246 -2.652 -1.614 1.00 82.75 90 LEU A N 1
ATOM 669 C CA . LEU A 1 90 ? -2.864 -3.424 -2.792 1.00 82.75 90 LEU A CA 1
ATOM 670 C C . LEU A 1 90 ? -2.106 -2.506 -3.750 1.00 82.75 90 LEU A C 1
ATOM 672 O O . LEU A 1 90 ? -2.569 -1.405 -4.047 1.00 82.75 90 LEU A O 1
ATOM 676 N N . PHE A 1 91 ? -0.954 -2.963 -4.231 1.00 79.12 91 PHE A N 1
ATOM 677 C CA . PHE A 1 91 ? -0.054 -2.178 -5.073 1.00 79.12 91 PHE A CA 1
ATOM 678 C C . PHE A 1 91 ? -0.037 -2.729 -6.499 1.00 79.12 91 PHE A C 1
ATOM 680 O O . PHE A 1 91 ? -0.192 -3.931 -6.715 1.00 79.12 91 PHE A O 1
ATOM 687 N N . ARG A 1 92 ? 0.176 -1.852 -7.487 1.00 67.75 92 ARG A N 1
ATOM 688 C CA . ARG A 1 92 ? 0.510 -2.279 -8.851 1.00 67.75 92 ARG A CA 1
ATOM 689 C C . ARG A 1 92 ? 1.987 -2.683 -8.867 1.00 67.75 92 ARG A C 1
ATOM 691 O O . ARG A 1 92 ? 2.844 -1.811 -8.860 1.00 67.75 92 ARG A O 1
ATOM 698 N N . GLY A 1 93 ? 2.272 -3.982 -8.834 1.00 67.75 93 GLY A N 1
ATOM 699 C CA . GLY A 1 93 ? 3.637 -4.521 -8.843 1.00 67.75 93 GLY A CA 1
ATOM 700 C C . GLY A 1 93 ? 3.784 -5.770 -7.966 1.00 67.75 93 GLY A C 1
ATOM 701 O O . GLY A 1 93 ? 2.803 -6.198 -7.355 1.00 67.75 93 GLY A O 1
ATOM 702 N N . PRO A 1 94 ? 4.991 -6.356 -7.865 1.00 70.62 94 PRO A N 1
ATOM 703 C CA . PRO A 1 94 ? 5.255 -7.589 -7.115 1.00 70.62 94 PRO A CA 1
ATOM 704 C C . PRO A 1 94 ? 5.331 -7.362 -5.592 1.00 70.62 94 PRO A C 1
ATOM 706 O O . PRO A 1 94 ? 6.103 -8.016 -4.893 1.00 70.62 94 PRO A O 1
ATOM 709 N N . HIS A 1 95 ? 4.550 -6.422 -5.056 1.00 73.12 95 HIS A N 1
ATOM 710 C CA . HIS A 1 95 ? 4.525 -6.141 -3.626 1.00 73.12 95 HIS A CA 1
ATOM 711 C C . HIS A 1 95 ? 3.430 -6.965 -2.944 1.00 73.12 95 HIS A C 1
ATOM 713 O O . HIS A 1 95 ? 2.302 -7.029 -3.447 1.00 73.12 95 HIS A O 1
ATOM 719 N N . PRO A 1 96 ? 3.721 -7.581 -1.787 1.00 72.75 96 PRO A N 1
ATOM 720 C CA . PRO A 1 96 ? 2.703 -8.292 -1.036 1.00 72.75 96 PRO A CA 1
ATOM 721 C C . PRO A 1 96 ? 1.617 -7.314 -0.552 1.00 72.75 96 PRO A C 1
ATOM 723 O O . PRO A 1 96 ? 1.924 -6.164 -0.224 1.00 72.75 96 PRO A O 1
ATOM 726 N N . PRO A 1 97 ? 0.352 -7.757 -0.460 1.00 78.50 97 PRO A N 1
ATOM 727 C CA . PRO A 1 97 ? -0.696 -6.997 0.205 1.00 78.50 97 PRO A CA 1
ATOM 728 C C . PRO A 1 97 ? -0.281 -6.606 1.627 1.00 78.50 97 PRO A C 1
ATOM 730 O O . PRO A 1 97 ? 0.281 -7.423 2.359 1.00 78.50 97 PRO A O 1
ATOM 733 N N . ILE A 1 98 ? -0.596 -5.376 2.038 1.00 81.94 98 ILE A N 1
ATOM 734 C CA . ILE A 1 98 ? -0.258 -4.876 3.375 1.00 81.94 98 ILE A CA 1
ATOM 735 C C . ILE A 1 98 ? -1.537 -4.691 4.203 1.00 81.94 98 ILE A C 1
ATOM 737 O O . ILE A 1 98 ? -2.381 -3.870 3.826 1.00 81.94 98 ILE A O 1
ATOM 741 N N . PRO A 1 99 ? -1.702 -5.400 5.336 1.00 82.69 99 PRO A N 1
ATOM 742 C CA . PRO A 1 99 ? -2.809 -5.152 6.246 1.00 82.69 99 PRO A CA 1
ATOM 743 C C . PRO A 1 99 ? -2.577 -3.851 7.022 1.00 82.69 99 PRO A C 1
ATOM 745 O O . PRO A 1 99 ? -1.487 -3.594 7.529 1.00 82.69 99 PRO A O 1
ATOM 748 N N . THR A 1 100 ? -3.627 -3.052 7.167 1.00 83.44 100 THR A N 1
ATOM 749 C CA . THR A 1 100 ? -3.641 -1.802 7.929 1.00 83.44 100 THR A CA 1
ATOM 750 C C . THR A 1 100 ? -4.968 -1.635 8.671 1.00 83.44 100 THR A C 1
ATOM 752 O O . THR A 1 100 ? -5.926 -2.383 8.460 1.00 83.44 100 THR A O 1
ATOM 755 N N . ILE A 1 101 ? -5.045 -0.670 9.581 1.00 85.44 101 ILE A N 1
ATOM 756 C CA . ILE A 1 101 ? -6.303 -0.347 10.261 1.00 85.44 101 ILE A CA 1
ATOM 757 C C . ILE A 1 101 ? -7.248 0.405 9.312 1.00 85.44 101 ILE A C 1
ATOM 759 O O . ILE A 1 101 ? -6.814 1.086 8.381 1.00 85.44 101 ILE A O 1
ATOM 763 N N . VAL A 1 102 ? -8.556 0.281 9.533 1.00 87.06 102 VAL A N 1
ATOM 764 C CA . VAL A 1 102 ? -9.579 0.817 8.616 1.00 87.06 102 VAL A CA 1
ATOM 765 C C . VAL A 1 102 ? -9.484 2.337 8.480 1.00 87.06 102 VAL A C 1
ATOM 767 O O . VAL A 1 102 ? -9.629 2.874 7.384 1.00 87.06 102 VAL A O 1
ATOM 770 N N . GLU A 1 103 ? -9.199 3.027 9.577 1.00 89.38 103 GLU A N 1
ATOM 771 C CA . GLU A 1 103 ? -9.057 4.478 9.656 1.00 89.38 103 GLU A CA 1
ATOM 772 C C . GLU A 1 103 ? -7.896 4.973 8.789 1.00 89.38 103 GLU A C 1
ATOM 774 O O . GLU A 1 103 ? -8.058 5.930 8.035 1.00 89.38 103 GLU A O 1
ATOM 779 N N . ALA A 1 104 ? -6.759 4.272 8.818 1.00 87.56 104 ALA A N 1
ATOM 780 C 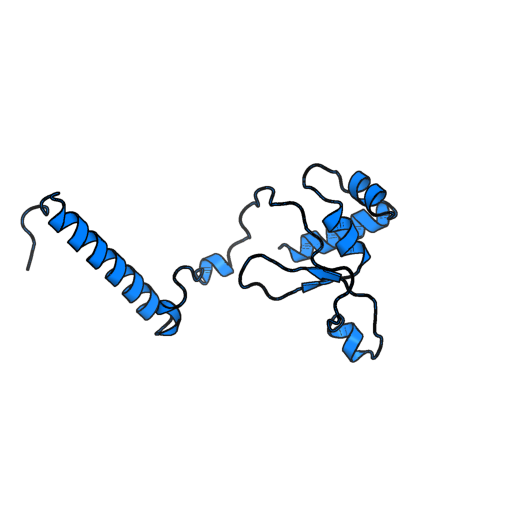CA . ALA A 1 104 ? -5.609 4.577 7.973 1.00 87.56 104 ALA A CA 1
ATOM 781 C C . ALA A 1 104 ? -5.948 4.400 6.487 1.00 87.56 104 ALA A C 1
ATOM 783 O O . ALA A 1 104 ? -5.608 5.254 5.674 1.00 87.56 104 ALA A O 1
ATOM 784 N N . GLY A 1 105 ? -6.684 3.340 6.133 1.00 87.62 105 GLY A N 1
ATOM 785 C CA . GLY A 1 105 ? -7.167 3.133 4.765 1.00 87.62 105 GLY A CA 1
ATOM 786 C C . GLY A 1 105 ? -8.090 4.257 4.279 1.00 87.62 105 GLY A C 1
ATOM 787 O O . 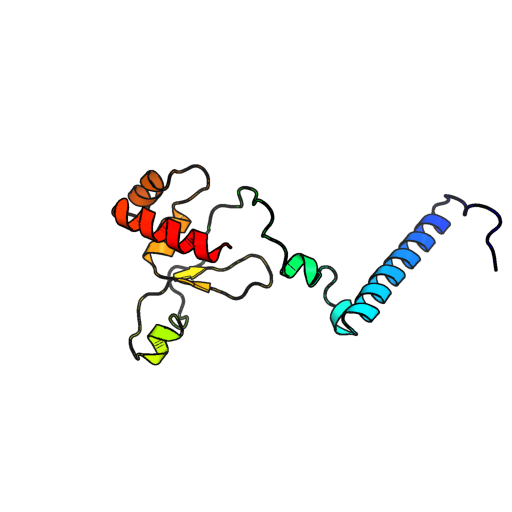GLY A 1 105 ? -7.940 4.727 3.153 1.00 87.62 105 GLY A O 1
ATOM 788 N N . ARG A 1 106 ? -9.009 4.734 5.131 1.00 88.06 106 ARG A N 1
ATOM 789 C CA . ARG A 1 106 ? -9.901 5.867 4.811 1.00 88.06 106 ARG A CA 1
ATOM 790 C C . ARG A 1 106 ? -9.137 7.177 4.657 1.00 88.06 106 ARG A C 1
ATOM 792 O O . ARG A 1 106 ? -9.410 7.922 3.721 1.00 88.06 106 ARG A O 1
ATOM 799 N N . LEU A 1 107 ? -8.181 7.441 5.548 1.00 89.25 107 LEU A N 1
ATOM 800 C CA . LEU A 1 107 ? -7.330 8.626 5.473 1.00 89.25 107 LEU A CA 1
ATOM 801 C C . LEU A 1 107 ? -6.505 8.629 4.181 1.00 89.25 107 LEU A C 1
ATOM 803 O O . LEU A 1 107 ? -6.497 9.626 3.467 1.00 89.25 107 LEU A O 1
ATOM 807 N N . LEU A 1 108 ? -5.874 7.501 3.845 1.00 86.44 108 LEU A N 1
ATOM 808 C CA . LEU A 1 108 ? -5.115 7.335 2.604 1.00 86.44 108 LEU A CA 1
ATOM 809 C C . LEU A 1 108 ? -5.993 7.482 1.356 1.00 86.44 108 LEU A C 1
ATOM 811 O O . LEU A 1 108 ? -5.581 8.119 0.397 1.00 86.44 108 LEU A O 1
ATOM 815 N N . GLN A 1 109 ? -7.221 6.961 1.373 1.00 85.88 109 GLN A N 1
ATOM 816 C CA . GLN A 1 109 ? -8.170 7.159 0.275 1.00 85.88 109 GLN A CA 1
ATOM 817 C C . GLN A 1 109 ? -8.595 8.629 0.128 1.00 85.88 109 GLN A C 1
ATOM 819 O O . GLN A 1 109 ? -8.859 9.095 -0.980 1.00 85.88 109 GLN A O 1
ATOM 824 N N . ALA A 1 110 ? -8.683 9.360 1.240 1.00 86.44 110 ALA A N 1
ATOM 825 C CA . ALA A 1 110 ? -9.009 10.778 1.239 1.00 86.44 110 ALA A CA 1
ATOM 826 C C . ALA A 1 110 ? -7.838 11.662 0.777 1.00 86.44 110 ALA A C 1
ATOM 828 O O . ALA A 1 110 ? -8.091 12.792 0.354 1.00 86.44 110 ALA A O 1
ATOM 829 N N . LEU A 1 111 ? -6.599 11.160 0.842 1.00 83.06 111 LEU A N 1
ATOM 830 C CA . LEU A 1 111 ? -5.398 11.807 0.319 1.00 83.06 111 LEU A CA 1
ATOM 831 C C . LEU A 1 111 ? -5.315 11.590 -1.200 1.00 83.06 111 LEU A C 1
ATOM 833 O O . LEU A 1 111 ? -4.923 10.536 -1.688 1.00 83.06 111 LEU A O 1
ATOM 837 N N . ASP A 1 112 ? -5.670 12.620 -1.960 1.00 72.69 112 ASP A N 1
ATOM 838 C CA . ASP A 1 112 ? -5.584 12.657 -3.428 1.00 72.69 112 ASP A CA 1
ATOM 839 C C . ASP A 1 112 ? -4.281 13.309 -3.935 1.00 72.69 112 ASP A C 1
ATOM 841 O O . ASP A 1 112 ? -4.153 13.635 -5.113 1.00 72.69 112 ASP A O 1
ATOM 845 N N . GLY A 1 113 ? -3.316 13.544 -3.038 1.00 68.69 113 GLY A N 1
ATOM 846 C CA . GLY A 1 113 ? -2.073 14.264 -3.328 1.00 68.69 113 GLY A CA 1
ATOM 847 C C . GLY A 1 113 ? -2.221 15.789 -3.425 1.00 68.69 113 GLY A C 1
ATOM 848 O O . GLY A 1 113 ? -1.210 16.474 -3.548 1.00 68.69 113 GLY A O 1
ATOM 849 N N . GLN A 1 114 ? -3.441 16.330 -3.343 1.00 68.50 114 GLN A N 1
ATOM 850 C CA . GLN A 1 114 ? -3.724 17.773 -3.347 1.00 68.50 114 GLN A CA 1
ATOM 851 C C . GLN A 1 114 ? -4.211 18.277 -1.981 1.00 68.50 114 GLN A C 1
ATOM 853 O O . GLN A 1 114 ? -4.083 19.459 -1.666 1.00 68.50 114 GLN A O 1
ATOM 858 N N . ARG A 1 115 ? -4.767 17.385 -1.155 1.00 78.38 115 ARG A N 1
ATOM 859 C CA . ARG A 1 115 ? -5.289 17.713 0.177 1.00 78.38 115 ARG A CA 1
ATOM 860 C C . ARG A 1 115 ? -4.219 17.686 1.262 1.00 78.38 115 ARG A C 1
ATOM 862 O O . ARG A 1 115 ? -3.382 16.787 1.315 1.00 78.38 115 ARG A O 1
ATOM 869 N N . SER A 1 116 ? -4.316 18.631 2.197 1.00 86.81 116 SER A N 1
ATOM 870 C CA . SER A 1 116 ? -3.594 18.554 3.469 1.00 86.81 116 SER A CA 1
ATOM 871 C C . SER A 1 116 ? -4.144 17.423 4.347 1.00 86.81 116 SER A C 1
ATOM 873 O O . SER A 1 116 ? -5.281 16.976 4.174 1.00 86.81 116 SER A O 1
ATOM 875 N N . VAL A 1 117 ? -3.367 16.988 5.344 1.00 86.62 117 VAL A N 1
ATOM 876 C CA . VAL A 1 117 ? -3.804 15.956 6.306 1.00 86.62 117 VAL A CA 1
ATOM 877 C C . VAL A 1 117 ? -5.101 16.362 7.011 1.00 86.62 117 VAL A C 1
ATOM 879 O O . VAL A 1 117 ? -5.992 15.534 7.159 1.00 86.62 117 VAL A O 1
ATOM 882 N N . ALA A 1 118 ? -5.266 17.640 7.365 1.00 88.81 118 ALA A N 1
ATOM 883 C CA . ALA A 1 118 ? -6.492 18.141 7.988 1.00 88.81 118 ALA A CA 1
ATOM 884 C C . ALA A 1 118 ? -7.717 18.044 7.056 1.00 88.81 118 ALA A C 1
ATOM 886 O O . ALA A 1 118 ? -8.797 17.641 7.488 1.00 88.81 118 ALA A O 1
ATOM 887 N N . GLN A 1 119 ? -7.552 18.357 5.766 1.00 90.56 119 GLN A N 1
ATOM 888 C CA . GLN A 1 119 ? -8.621 18.218 4.768 1.00 90.56 119 GLN A CA 1
ATOM 889 C C . GLN A 1 119 ? -8.982 16.745 4.534 1.00 90.56 119 GLN A C 1
ATOM 891 O O . GLN A 1 119 ? -10.159 16.397 4.436 1.00 90.56 119 GLN A O 1
ATOM 896 N N . ALA A 1 120 ? -7.977 15.867 4.494 1.00 89.94 120 ALA A N 1
ATOM 897 C CA . ALA A 1 120 ? -8.187 14.429 4.389 1.00 89.94 120 ALA A CA 1
ATOM 898 C C . ALA A 1 120 ? -8.871 13.854 5.642 1.00 89.94 120 ALA A C 1
ATOM 900 O O . ALA A 1 120 ? -9.768 13.023 5.515 1.00 89.94 120 ALA A O 1
ATOM 901 N N . ALA A 1 121 ? -8.520 14.338 6.839 1.00 92.06 121 ALA A N 1
ATOM 902 C CA . ALA A 1 121 ? -9.152 13.952 8.100 1.00 92.06 121 ALA A CA 1
ATOM 903 C C . ALA A 1 121 ? -10.648 14.282 8.104 1.00 92.06 121 ALA A C 1
ATOM 905 O O . ALA A 1 121 ? -11.471 13.423 8.420 1.00 92.06 121 ALA A O 1
ATOM 906 N N . GLN A 1 122 ? -11.007 15.495 7.667 1.00 91.94 122 GLN A N 1
ATOM 907 C CA . GLN A 1 122 ? -12.402 15.911 7.547 1.00 91.94 122 GLN A CA 1
ATOM 908 C C . GLN A 1 122 ? -13.175 15.019 6.565 1.00 91.94 122 GLN A C 1
ATOM 910 O O . GLN A 1 122 ? -14.266 14.556 6.890 1.00 91.94 122 GLN A O 1
ATOM 915 N N . ALA A 1 123 ? -12.602 14.729 5.393 1.00 88.56 123 ALA A N 1
ATOM 916 C CA . ALA A 1 123 ? -13.223 13.851 4.400 1.00 88.56 123 ALA A CA 1
ATOM 917 C C . ALA A 1 123 ? -13.353 12.393 4.884 1.00 88.56 123 ALA A C 1
ATOM 919 O O . ALA A 1 123 ? -14.309 11.707 4.528 1.00 88.56 123 ALA A O 1
ATOM 920 N N . ALA A 1 124 ? -12.417 11.927 5.713 1.00 88.56 124 ALA A N 1
ATOM 921 C CA . ALA A 1 124 ? -12.429 10.593 6.309 1.00 88.56 124 ALA A CA 1
ATOM 922 C C . ALA A 1 124 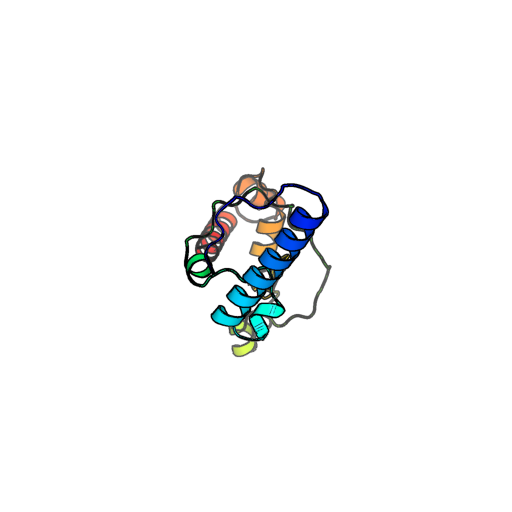? -13.306 10.485 7.575 1.00 88.56 124 ALA A C 1
ATOM 924 O O . ALA A 1 124 ? -13.494 9.376 8.082 1.00 88.56 124 ALA A O 1
ATOM 925 N N . GLY A 1 125 ? -13.836 11.603 8.088 1.00 91.75 125 GLY A N 1
ATOM 926 C CA . GLY A 1 125 ? -14.600 11.648 9.338 1.00 91.75 125 GLY A CA 1
ATOM 927 C C . GLY A 1 125 ? -13.752 11.357 10.581 1.00 91.75 125 GLY A C 1
ATOM 928 O O . GLY A 1 125 ? -14.253 10.768 11.536 1.00 91.75 125 GLY A O 1
ATOM 929 N N . LEU A 1 126 ? -12.467 11.719 10.553 1.00 92.56 126 LEU A N 1
ATOM 930 C CA . LEU A 1 126 ? -11.507 11.486 11.632 1.00 92.56 126 LEU A CA 1
ATOM 931 C C . LEU A 1 126 ? -11.173 12.795 12.370 1.00 92.56 126 LEU A C 1
ATOM 933 O O . LEU A 1 126 ? -11.077 13.849 11.734 1.00 92.56 126 LEU A O 1
ATOM 937 N N . PRO A 1 127 ? -10.924 12.752 13.692 1.00 95.06 127 PRO A N 1
ATOM 938 C CA . PRO A 1 127 ? -10.275 13.848 14.402 1.00 95.06 127 PRO A CA 1
ATOM 939 C C . PRO A 1 127 ? -8.914 14.172 13.775 1.00 95.06 127 PRO A C 1
ATOM 941 O O . PRO A 1 127 ? -8.131 13.267 13.489 1.00 95.06 127 PRO A O 1
ATOM 944 N N . VAL A 1 128 ? -8.604 15.461 13.601 1.00 92.25 128 VAL A N 1
ATOM 945 C CA . VAL A 1 128 ? -7.355 15.908 12.952 1.00 92.25 128 VAL A CA 1
ATOM 946 C C . VAL A 1 128 ? -6.120 15.352 13.663 1.00 92.25 128 VAL A C 1
ATOM 948 O O . VAL A 1 128 ? -5.242 14.814 13.002 1.00 92.25 128 VAL A O 1
ATOM 951 N N . GLN A 1 129 ? -6.098 15.383 14.997 1.00 93.06 129 GLN A N 1
ATOM 952 C CA . GLN A 1 129 ? -4.991 14.841 15.792 1.00 93.06 129 GLN A CA 1
ATOM 953 C C . GLN A 1 129 ? -4.760 13.345 15.525 1.00 93.06 129 GLN A C 1
ATOM 955 O O . GLN A 1 129 ? -3.632 12.917 15.304 1.00 93.06 129 GLN A O 1
ATOM 960 N N . GLN A 1 130 ? -5.837 12.554 15.456 1.00 91.00 130 GLN A N 1
ATOM 961 C CA . GLN A 1 130 ? -5.745 11.133 15.116 1.00 91.00 130 GLN A CA 1
ATOM 962 C C . GLN A 1 130 ? -5.220 10.935 13.686 1.00 91.00 130 GLN A C 1
ATOM 964 O O . GLN A 1 130 ? -4.436 10.026 13.429 1.00 91.00 130 GLN A O 1
ATOM 969 N N . ALA A 1 131 ? -5.641 11.774 12.739 1.00 91.31 131 ALA A N 1
ATOM 970 C CA . ALA A 1 131 ? -5.157 11.704 11.366 1.00 91.31 131 ALA A CA 1
ATOM 971 C C . ALA A 1 131 ? -3.668 12.071 11.242 1.00 91.31 131 ALA A C 1
ATOM 973 O O . ALA A 1 131 ? -2.963 11.449 10.452 1.00 91.31 131 ALA A O 1
ATOM 974 N N . GLU A 1 132 ? -3.178 13.033 12.025 1.00 90.88 132 GLU A N 1
ATOM 975 C CA . GLU A 1 132 ? -1.756 13.393 12.081 1.00 90.88 132 GLU A CA 1
ATOM 976 C C . GLU A 1 132 ? -0.902 12.250 12.638 1.00 90.88 132 GLU A C 1
ATOM 978 O O . GLU A 1 132 ? 0.102 11.886 12.025 1.00 90.88 132 GLU A O 1
ATOM 983 N N . GLU A 1 133 ? -1.336 11.621 13.732 1.00 89.50 133 GLU A N 1
ATOM 984 C CA . GLU A 1 133 ? -0.673 10.440 14.300 1.00 89.50 133 GLU A CA 1
ATOM 985 C C . GLU A 1 133 ? -0.605 9.286 13.287 1.00 89.50 133 GLU A C 1
ATOM 987 O O . GLU A 1 133 ? 0.437 8.646 13.122 1.00 89.50 133 GLU A O 1
ATOM 992 N N . LEU A 1 134 ? -1.701 9.044 12.558 1.00 88.62 134 LEU A N 1
ATOM 993 C CA . LEU A 1 134 ? -1.747 8.025 11.510 1.00 88.62 134 LEU A CA 1
ATOM 994 C C . LEU A 1 134 ? -0.848 8.373 10.322 1.00 88.62 134 LEU A C 1
ATOM 996 O O . LEU A 1 134 ? -0.153 7.495 9.814 1.00 88.62 134 LEU A O 1
ATOM 1000 N N . ALA A 1 135 ? -0.838 9.630 9.881 1.00 85.94 135 ALA A N 1
ATOM 1001 C CA . ALA A 1 135 ? 0.008 10.078 8.781 1.00 85.94 135 ALA A CA 1
ATOM 1002 C C . ALA A 1 135 ? 1.498 9.925 9.116 1.00 85.94 135 ALA A C 1
ATOM 1004 O O . ALA A 1 135 ? 2.277 9.486 8.268 1.00 85.94 135 ALA A O 1
ATOM 1005 N N . GLU A 1 136 ? 1.894 10.229 10.353 1.00 85.81 136 GLU A N 1
ATOM 1006 C CA . GLU A 1 136 ? 3.275 10.055 10.797 1.00 85.81 136 GLU A CA 1
ATOM 1007 C C . GLU A 1 136 ? 3.659 8.572 10.897 1.00 85.81 136 GLU A C 1
ATOM 1009 O O . GLU A 1 136 ? 4.702 8.166 10.383 1.00 85.81 136 GLU A O 1
ATOM 1014 N N . ALA A 1 137 ? 2.781 7.723 11.444 1.00 81.25 137 ALA A N 1
ATOM 1015 C CA . ALA A 1 137 ? 3.004 6.277 11.478 1.00 81.25 137 ALA A CA 1
ATOM 1016 C C . ALA A 1 137 ? 3.168 5.674 10.067 1.00 81.25 137 ALA A C 1
ATOM 1018 O O . ALA A 1 137 ? 4.027 4.817 9.849 1.00 81.25 137 ALA A O 1
ATOM 1019 N N . LEU A 1 138 ? 2.382 6.148 9.095 1.00 77.69 138 LEU A N 1
ATOM 1020 C CA . LEU A 1 138 ? 2.466 5.725 7.694 1.00 77.69 138 LEU A CA 1
ATOM 1021 C C . LEU A 1 138 ? 3.749 6.211 7.003 1.00 77.69 138 LEU A C 1
ATOM 1023 O O . LEU A 1 138 ? 4.296 5.494 6.169 1.00 77.69 138 LEU A O 1
ATOM 1027 N N . ARG A 1 139 ? 4.271 7.392 7.361 1.00 75.81 139 ARG A N 1
ATOM 1028 C CA . ARG A 1 139 ? 5.561 7.886 6.844 1.00 75.81 139 ARG A CA 1
ATOM 1029 C C . ARG A 1 139 ? 6.737 7.025 7.276 1.00 75.81 139 ARG A C 1
ATOM 1031 O O . ARG A 1 139 ? 7.651 6.828 6.483 1.00 75.81 139 ARG A O 1
ATOM 1038 N N . VAL A 1 140 ? 6.717 6.518 8.507 1.00 68.44 140 VAL A N 1
ATOM 1039 C CA . VAL A 1 140 ? 7.761 5.608 9.005 1.00 68.44 140 VAL A CA 1
ATOM 1040 C C . VAL A 1 140 ? 7.777 4.304 8.206 1.00 68.44 140 VAL A C 1
ATOM 1042 O O . VAL A 1 140 ? 8.847 3.776 7.947 1.00 68.44 140 VAL A O 1
ATOM 1045 N N . TRP A 1 141 ? 6.615 3.819 7.764 1.00 60.50 141 TRP A N 1
ATOM 1046 C CA . TRP A 1 141 ? 6.498 2.621 6.924 1.00 60.50 141 TRP A CA 1
ATOM 1047 C C . TRP A 1 141 ? 6.971 2.811 5.478 1.00 60.50 141 TRP A C 1
ATOM 1049 O O . TRP A 1 141 ? 7.213 1.826 4.789 1.00 60.50 141 TRP A O 1
ATOM 1059 N N . ALA A 1 142 ? 7.056 4.055 5.005 1.00 55.66 142 ALA A N 1
ATOM 1060 C CA . ALA A 1 142 ? 7.506 4.383 3.655 1.00 55.66 142 ALA A CA 1
ATOM 1061 C C . ALA A 1 142 ? 9.032 4.592 3.551 1.00 55.66 142 ALA A C 1
ATOM 1063 O O . ALA A 1 142 ? 9.519 4.909 2.465 1.00 55.66 142 ALA A O 1
ATOM 1064 N N . ARG A 1 143 ? 9.765 4.468 4.665 1.00 49.56 143 ARG A N 1
ATOM 1065 C CA . ARG A 1 143 ? 11.233 4.519 4.730 1.00 49.56 143 ARG A CA 1
ATOM 1066 C C . ARG A 1 143 ? 11.809 3.118 4.849 1.00 49.56 143 ARG A C 1
ATOM 1068 O O . ARG A 1 143 ? 12.907 2.927 4.290 1.00 49.56 143 ARG A O 1
#

Secondary structure (DSSP, 8-state):
----SPPP-SHHHHHHHHHHHHHHHHHHHHHHHGGGGGG-TTPPPHHHHHSPPPPPPP-PPP----S-------HHHHHTT----EEEE--SSSPPPEEEEHHHHHHHHH--SSS-HHHHHHHHT--HHHHHHHHHHHHHHT-